Protein AF-A0A6J7DU48-F1 (afdb_monomer_lite)

Structure (mmCIF, N/CA/C/O backbone):
data_AF-A0A6J7DU48-F1
#
_entry.id   AF-A0A6J7DU48-F1
#
loop_
_atom_site.group_PDB
_atom_site.id
_atom_site.type_symbol
_atom_site.label_atom_id
_atom_site.label_alt_id
_atom_site.label_comp_id
_atom_site.label_asym_id
_atom_site.label_entity_id
_atom_site.label_seq_id
_atom_site.pdbx_PDB_ins_code
_atom_site.Cartn_x
_atom_site.Cartn_y
_atom_site.Cartn_z
_atom_site.occupancy
_atom_site.B_iso_or_equiv
_atom_site.auth_seq_id
_atom_site.auth_comp_id
_atom_site.auth_asym_id
_atom_site.auth_atom_id
_atom_site.pdbx_PDB_model_num
ATOM 1 N N . MET A 1 1 ? 5.328 -7.354 -2.204 1.00 76.19 1 MET A N 1
ATOM 2 C CA . MET A 1 1 ? 6.433 -6.727 -1.447 1.00 76.19 1 MET A CA 1
ATOM 3 C C . MET A 1 1 ? 6.254 -7.077 0.029 1.00 76.19 1 MET A C 1
ATOM 5 O O . MET A 1 1 ? 5.102 -7.148 0.448 1.00 76.19 1 MET A O 1
ATOM 9 N N . PRO A 1 2 ? 7.318 -7.349 0.807 1.00 78.12 2 PRO A N 1
ATOM 10 C CA . PRO A 1 2 ? 7.195 -7.737 2.219 1.00 78.12 2 PRO A CA 1
ATOM 11 C C . PRO A 1 2 ? 6.360 -6.759 3.060 1.00 78.12 2 PRO A C 1
ATOM 13 O O . PRO A 1 2 ? 5.472 -7.188 3.792 1.00 78.12 2 PRO A O 1
ATOM 16 N N . HIS A 1 3 ? 6.568 -5.454 2.870 1.00 80.88 3 HIS A N 1
ATOM 17 C CA . HIS A 1 3 ? 5.821 -4.403 3.563 1.00 80.88 3 HIS A CA 1
ATOM 18 C C . HIS A 1 3 ? 4.310 -4.423 3.266 1.00 80.88 3 HIS A C 1
ATOM 20 O O . HIS A 1 3 ? 3.515 -4.560 4.193 1.00 80.88 3 HIS A O 1
ATOM 26 N N . THR A 1 4 ? 3.899 -4.420 1.988 1.00 85.19 4 THR A N 1
ATOM 27 C CA . THR A 1 4 ? 2.467 -4.450 1.612 1.00 85.19 4 THR A CA 1
ATOM 28 C C . THR A 1 4 ? 1.736 -5.668 2.181 1.00 85.19 4 THR A C 1
ATOM 30 O O . THR A 1 4 ? 0.579 -5.585 2.584 1.00 85.19 4 THR A O 1
ATOM 33 N N . LEU A 1 5 ? 2.415 -6.823 2.216 1.00 85.94 5 LEU A N 1
ATOM 34 C CA . LEU A 1 5 ? 1.855 -8.057 2.763 1.00 85.94 5 LEU A CA 1
ATOM 35 C C . LEU A 1 5 ? 1.630 -7.944 4.273 1.00 85.94 5 LEU A C 1
ATOM 37 O O . LEU A 1 5 ? 0.599 -8.387 4.773 1.00 85.94 5 LEU A O 1
ATOM 41 N N . ALA A 1 6 ? 2.582 -7.347 4.990 1.00 87.81 6 ALA A N 1
ATOM 42 C CA . ALA A 1 6 ? 2.471 -7.159 6.426 1.00 87.81 6 ALA A CA 1
ATOM 43 C C . ALA A 1 6 ? 1.306 -6.222 6.781 1.00 87.81 6 ALA A C 1
ATOM 45 O O . ALA A 1 6 ? 0.534 -6.529 7.691 1.00 87.81 6 ALA A O 1
ATOM 46 N N . GLU A 1 7 ? 1.116 -5.130 6.037 1.00 91.81 7 GLU A N 1
ATOM 47 C CA . GLU A 1 7 ? -0.030 -4.240 6.252 1.00 91.81 7 GLU A CA 1
ATOM 48 C C . GLU A 1 7 ? -1.367 -4.959 6.032 1.00 91.81 7 GLU A C 1
ATOM 50 O O . GLU A 1 7 ? -2.264 -4.885 6.875 1.00 91.81 7 GLU A O 1
ATOM 55 N N . GLU A 1 8 ? -1.491 -5.712 4.935 1.00 93.38 8 GLU A N 1
ATOM 56 C CA . GLU A 1 8 ? -2.720 -6.434 4.597 1.00 93.38 8 GLU A CA 1
ATOM 57 C C . GLU A 1 8 ? -3.062 -7.550 5.588 1.00 93.38 8 GLU A C 1
ATOM 59 O O . GLU A 1 8 ? -4.245 -7.815 5.819 1.00 93.38 8 GLU A O 1
ATOM 64 N N . GLN A 1 9 ? -2.047 -8.191 6.168 1.00 91.94 9 GLN A N 1
ATOM 65 C CA . GLN A 1 9 ? -2.216 -9.276 7.131 1.00 91.94 9 GLN A CA 1
ATOM 66 C C . GLN A 1 9 ? -2.476 -8.784 8.554 1.00 91.94 9 GLN A C 1
ATOM 68 O O . GLN A 1 9 ? -3.174 -9.469 9.300 1.00 91.94 9 GLN A O 1
ATOM 73 N N . PHE A 1 10 ? -1.909 -7.639 8.948 1.00 91.00 10 PHE A N 1
ATOM 74 C CA . PHE A 1 10 ? -1.833 -7.270 10.364 1.00 91.00 10 PHE A CA 1
ATOM 75 C C . PHE A 1 10 ? -2.432 -5.908 10.705 1.00 91.00 10 PHE A C 1
ATOM 77 O O . PHE A 1 10 ? -2.966 -5.771 11.801 1.00 91.00 10 PHE A O 1
ATOM 84 N N . LEU A 1 11 ? -2.402 -4.926 9.799 1.00 92.31 11 LEU A N 1
ATOM 85 C CA . LEU A 1 11 ? -2.956 -3.593 10.069 1.00 92.31 11 LEU A CA 1
ATOM 86 C C . LEU A 1 11 ? -4.365 -3.427 9.510 1.00 92.31 11 LEU A C 1
ATOM 88 O O . LEU A 1 11 ? -5.281 -3.033 10.228 1.00 92.31 11 LEU A O 1
ATOM 92 N N . TYR A 1 12 ? -4.571 -3.752 8.236 1.00 95.19 12 TYR A N 1
ATOM 93 C CA . TYR A 1 12 ? -5.861 -3.547 7.574 1.00 95.19 12 TYR A CA 1
ATOM 94 C C . TYR A 1 12 ? -7.024 -4.318 8.220 1.00 95.19 12 TYR A C 1
ATOM 96 O O . TYR A 1 12 ? -8.122 -3.764 8.254 1.00 95.19 12 TYR A O 1
ATOM 104 N N . PRO A 1 13 ? -6.839 -5.540 8.767 1.00 94.88 13 PRO A N 1
ATOM 105 C CA . PRO A 1 13 ? -7.914 -6.250 9.464 1.00 94.88 13 PRO A CA 1
ATOM 106 C C . PRO A 1 13 ? -8.381 -5.587 10.765 1.00 94.88 13 PRO A C 1
ATOM 108 O O . PRO A 1 13 ? -9.454 -5.925 11.255 1.00 94.88 13 PRO A O 1
ATOM 111 N N . LEU A 1 14 ? -7.597 -4.663 11.333 1.00 94.25 14 LEU A N 1
ATOM 112 C CA . LEU A 1 14 ? -7.970 -3.937 12.551 1.00 94.25 14 LEU A CA 1
ATOM 113 C C . LEU A 1 14 ? -8.999 -2.839 12.279 1.00 94.25 14 LEU A C 1
ATOM 115 O O . LEU A 1 14 ? -9.653 -2.369 13.206 1.00 94.25 14 LEU A O 1
ATOM 119 N N . VAL A 1 15 ? -9.132 -2.413 11.022 1.00 95.31 15 VAL A N 1
ATOM 120 C CA . VAL A 1 15 ? -10.060 -1.361 10.618 1.00 95.31 15 VAL A CA 1
ATOM 121 C C . VAL A 1 15 ? -11.446 -1.971 10.378 1.00 95.31 15 VAL A C 1
ATOM 123 O O . VAL A 1 15 ? -11.560 -2.898 9.570 1.00 95.31 15 VAL A O 1
ATOM 126 N N . PRO A 1 16 ? -12.513 -1.456 11.024 1.00 93.75 16 PRO A N 1
ATOM 127 C CA . PRO A 1 16 ? -13.877 -1.897 10.773 1.00 93.75 16 PRO A CA 1
ATOM 128 C C . PRO A 1 16 ? -14.229 -1.832 9.288 1.00 93.75 16 PRO A C 1
ATOM 130 O O . PRO A 1 16 ? -13.834 -0.910 8.571 1.00 93.75 16 PRO A O 1
ATOM 133 N N . SER A 1 17 ? -14.991 -2.821 8.822 1.00 93.00 17 SER A N 1
ATOM 134 C CA . SER A 1 17 ? -15.376 -2.938 7.412 1.00 93.00 17 SER A CA 1
ATOM 135 C C . SER A 1 17 ? -16.403 -1.893 6.963 1.00 93.00 17 SER A C 1
ATOM 137 O O . SER A 1 17 ? -16.721 -1.818 5.778 1.00 93.00 17 SER A O 1
ATOM 139 N N . ASP A 1 18 ? -16.936 -1.100 7.888 1.00 89.62 18 ASP A N 1
ATOM 140 C CA . ASP A 1 18 ? -17.888 -0.029 7.650 1.00 89.62 18 ASP A CA 1
ATOM 141 C C . ASP A 1 18 ? -17.262 1.358 7.888 1.00 89.62 18 ASP A C 1
ATOM 143 O O . ASP A 1 18 ? -16.507 1.608 8.825 1.00 89.62 18 ASP A O 1
ATOM 147 N N . GLY A 1 19 ? -17.574 2.304 7.000 1.00 90.62 19 GLY A N 1
ATOM 148 C CA . GLY A 1 19 ? -17.192 3.707 7.157 1.00 90.62 19 GLY A CA 1
ATOM 149 C C . GLY A 1 19 ? -15.890 4.123 6.464 1.00 90.62 19 GLY A C 1
ATOM 150 O O . GLY A 1 19 ? -15.439 3.535 5.483 1.00 90.62 19 GLY A O 1
ATOM 151 N N . ARG A 1 20 ? -15.320 5.242 6.930 1.00 91.00 20 ARG A N 1
ATOM 152 C CA . ARG A 1 20 ? -14.232 5.953 6.230 1.00 91.00 20 ARG A CA 1
ATOM 153 C C . ARG A 1 20 ? -12.903 5.193 6.252 1.00 91.00 20 ARG A C 1
ATOM 155 O O . ARG A 1 20 ? -12.171 5.258 5.268 1.00 91.00 20 ARG A O 1
ATOM 162 N N . GLY A 1 21 ? -12.618 4.459 7.330 1.00 94.69 21 GLY A N 1
ATOM 163 C CA . GLY A 1 21 ? -11.420 3.622 7.434 1.00 94.69 21 GLY A CA 1
ATOM 164 C C . GLY A 1 21 ? -11.394 2.523 6.368 1.00 94.69 21 GLY A C 1
ATOM 165 O O . GLY A 1 21 ? -10.378 2.342 5.701 1.00 94.69 21 GLY A O 1
ATOM 166 N N . ALA A 1 22 ? -12.532 1.867 6.121 1.00 96.38 22 ALA A N 1
ATOM 167 C CA . ALA A 1 22 ? -12.656 0.847 5.079 1.00 96.38 22 ALA A CA 1
ATOM 168 C C . ALA A 1 22 ? -12.374 1.401 3.670 1.00 96.38 22 ALA A C 1
ATOM 170 O O . ALA A 1 22 ? -11.702 0.750 2.868 1.00 96.38 22 ALA A O 1
ATOM 171 N N . LEU A 1 23 ? -12.835 2.624 3.375 1.00 97.62 23 LEU A N 1
ATOM 172 C CA . LEU A 1 23 ? -12.547 3.294 2.100 1.00 97.62 23 LEU A CA 1
ATOM 173 C C . LEU A 1 23 ? -11.052 3.601 1.941 1.00 97.62 23 LEU A C 1
ATOM 175 O O . LEU A 1 23 ? -10.504 3.401 0.857 1.00 97.62 23 LEU A O 1
ATOM 179 N N . LEU A 1 24 ? -10.385 4.040 3.015 1.00 97.19 24 LEU A N 1
ATOM 180 C CA . LEU A 1 24 ? -8.940 4.273 3.014 1.00 97.19 24 LEU A CA 1
ATOM 181 C C . LEU A 1 24 ? -8.166 2.969 2.773 1.00 97.19 24 LEU A C 1
ATOM 183 O O . LEU A 1 24 ? -7.334 2.924 1.872 1.00 97.19 24 LEU A O 1
ATOM 187 N N . VAL A 1 25 ? -8.489 1.900 3.507 1.00 97.69 25 VAL A N 1
ATOM 188 C CA . VAL A 1 25 ? -7.878 0.570 3.329 1.00 97.69 25 VAL A CA 1
ATOM 189 C C . VAL A 1 25 ? -8.083 0.049 1.904 1.00 97.69 25 VAL A C 1
ATOM 191 O O . VAL A 1 25 ? -7.154 -0.476 1.291 1.00 97.69 25 VAL A O 1
ATOM 194 N N . SER A 1 26 ? -9.281 0.220 1.338 1.00 97.31 26 SER A N 1
ATOM 195 C CA . SER A 1 26 ? -9.553 -0.169 -0.049 1.00 97.31 26 SER A CA 1
ATOM 196 C C . SER A 1 26 ? -8.681 0.600 -1.043 1.00 97.31 26 SER A C 1
ATOM 198 O O . SER A 1 26 ? -8.169 0.000 -1.986 1.00 97.31 26 SER A O 1
ATOM 200 N N . ALA A 1 27 ? -8.505 1.909 -0.844 1.00 97.25 27 ALA A N 1
ATOM 201 C CA . ALA A 1 27 ? -7.644 2.724 -1.695 1.00 97.25 27 ALA A CA 1
ATOM 202 C C . ALA A 1 27 ? -6.167 2.319 -1.561 1.00 97.25 27 ALA A C 1
ATOM 204 O O . ALA A 1 27 ? -5.479 2.188 -2.568 1.00 97.25 27 ALA A O 1
ATOM 205 N N . MET A 1 28 ? -5.690 2.056 -0.343 1.00 97.00 28 MET A N 1
ATOM 206 C CA . MET A 1 28 ? -4.303 1.642 -0.098 1.00 97.00 28 MET A CA 1
ATOM 207 C C . MET A 1 28 ? -3.979 0.269 -0.715 1.00 97.00 28 MET A C 1
ATOM 209 O O . MET A 1 28 ? -2.914 0.104 -1.304 1.00 97.00 28 MET A O 1
ATOM 213 N N . ARG A 1 29 ? -4.925 -0.684 -0.708 1.00 97.19 29 ARG A N 1
ATOM 214 C CA . ARG A 1 29 ? -4.785 -1.966 -1.432 1.00 97.19 29 ARG A CA 1
ATOM 215 C C . ARG A 1 29 ? -4.683 -1.797 -2.948 1.00 97.19 29 ARG A C 1
ATOM 217 O O . ARG A 1 29 ? -3.955 -2.538 -3.604 1.00 97.19 29 ARG A O 1
ATOM 224 N N . ASP A 1 30 ? -5.429 -0.860 -3.525 1.00 97.81 30 ASP A N 1
ATOM 225 C CA . ASP A 1 30 ? -5.315 -0.555 -4.956 1.00 97.81 30 ASP A CA 1
ATOM 226 C C . ASP A 1 30 ? -3.945 0.067 -5.277 1.00 97.81 30 ASP A C 1
ATOM 228 O O . ASP A 1 30 ? -3.313 -0.264 -6.279 1.00 97.81 30 ASP A O 1
ATOM 232 N N . GLU A 1 31 ? -3.418 0.896 -4.377 1.00 97.31 31 GLU A N 1
ATOM 233 C CA . GLU A 1 31 ? -2.073 1.456 -4.514 1.00 97.31 31 GLU A CA 1
ATOM 234 C C . GLU A 1 31 ? -0.973 0.411 -4.400 1.00 97.31 31 GLU A C 1
ATOM 236 O O . GLU A 1 31 ? -0.039 0.467 -5.195 1.00 97.31 31 GLU A O 1
ATOM 241 N N . HIS A 1 32 ? -1.099 -0.580 -3.512 1.00 96.94 32 HIS A N 1
ATOM 242 C CA . HIS A 1 32 ? -0.180 -1.722 -3.482 1.00 96.94 32 HIS A CA 1
ATOM 243 C C . HIS A 1 32 ? -0.051 -2.376 -4.859 1.00 96.94 32 HIS A C 1
ATOM 245 O O . HIS A 1 32 ? 1.061 -2.623 -5.327 1.00 96.94 32 HIS A O 1
ATOM 251 N N . ARG A 1 33 ? -1.184 -2.619 -5.530 1.00 96.56 33 ARG A N 1
ATOM 252 C CA . ARG A 1 33 ? -1.210 -3.225 -6.869 1.00 96.56 33 ARG A CA 1
ATOM 253 C C . ARG A 1 33 ? -0.518 -2.327 -7.887 1.00 96.56 33 ARG A C 1
ATOM 255 O O . ARG A 1 33 ? 0.376 -2.787 -8.583 1.00 96.56 33 ARG A O 1
ATOM 262 N N . ARG A 1 34 ? -0.854 -1.036 -7.909 1.00 97.62 34 ARG A N 1
ATOM 263 C CA . ARG A 1 34 ? -0.253 -0.063 -8.837 1.00 97.62 34 ARG A CA 1
ATOM 264 C C . ARG A 1 34 ? 1.250 0.111 -8.630 1.00 97.62 34 ARG A C 1
ATOM 266 O O . ARG A 1 34 ? 1.982 0.239 -9.605 1.00 97.62 34 ARG A O 1
ATOM 273 N N . ILE A 1 35 ? 1.718 0.111 -7.383 1.00 96.00 35 ILE A N 1
ATOM 274 C CA . ILE A 1 35 ? 3.149 0.163 -7.060 1.00 96.00 35 ILE A CA 1
ATOM 275 C C . ILE A 1 35 ? 3.843 -1.093 -7.595 1.00 96.00 35 ILE A C 1
ATOM 277 O O . ILE A 1 35 ? 4.873 -0.978 -8.254 1.00 96.00 35 ILE A O 1
ATOM 281 N N . VAL A 1 36 ? 3.265 -2.280 -7.376 1.00 95.12 36 VAL A N 1
ATOM 282 C CA . VAL A 1 36 ? 3.794 -3.541 -7.922 1.00 95.12 36 VAL A CA 1
ATOM 283 C C . VAL A 1 36 ? 3.813 -3.526 -9.451 1.00 95.12 36 VAL A C 1
ATOM 285 O O . VAL A 1 36 ? 4.816 -3.931 -10.037 1.00 95.12 36 VAL A O 1
ATOM 288 N N . ASP A 1 37 ? 2.762 -3.025 -10.097 1.00 96.25 37 ASP A N 1
ATOM 289 C CA . ASP A 1 37 ? 2.687 -2.917 -11.556 1.00 96.25 37 ASP A CA 1
ATOM 290 C C . ASP A 1 37 ? 3.781 -1.986 -12.101 1.00 96.25 37 ASP A C 1
ATOM 292 O O . ASP A 1 37 ? 4.478 -2.344 -13.049 1.00 96.25 37 ASP A O 1
ATOM 296 N N . LEU A 1 38 ? 3.990 -0.823 -11.471 1.00 97.19 38 LEU A N 1
ATOM 297 C CA . LEU A 1 38 ? 5.032 0.133 -11.860 1.00 97.19 38 LEU A CA 1
ATOM 298 C C . LEU A 1 38 ? 6.442 -0.425 -11.640 1.00 97.19 38 LEU A C 1
ATOM 300 O O . LEU A 1 38 ? 7.296 -0.258 -12.507 1.00 97.19 38 LEU A O 1
ATOM 304 N N . ILE A 1 39 ? 6.691 -1.117 -10.525 1.00 95.25 39 ILE A N 1
ATOM 305 C CA . ILE A 1 39 ? 7.976 -1.788 -10.272 1.00 95.25 39 ILE A CA 1
ATOM 306 C C . ILE A 1 39 ? 8.211 -2.880 -11.318 1.00 95.25 39 ILE A C 1
ATOM 308 O O . ILE A 1 39 ? 9.268 -2.917 -11.935 1.00 95.25 39 ILE A O 1
ATOM 312 N N . THR A 1 40 ? 7.205 -3.711 -11.591 1.00 95.69 40 THR A N 1
ATOM 313 C CA . THR A 1 40 ? 7.285 -4.750 -12.631 1.00 95.69 40 THR A CA 1
ATOM 314 C C . THR A 1 40 ? 7.546 -4.132 -14.007 1.00 95.69 40 THR A C 1
ATOM 316 O O . THR A 1 40 ? 8.277 -4.695 -14.821 1.00 95.69 40 THR A O 1
ATOM 319 N N . GLN A 1 41 ? 6.985 -2.948 -14.274 1.00 96.31 41 GLN A N 1
ATOM 320 C CA . GLN A 1 41 ? 7.197 -2.229 -15.523 1.00 96.31 41 GLN A CA 1
ATOM 321 C C . GLN A 1 41 ? 8.668 -1.833 -15.728 1.00 96.31 41 GLN A C 1
ATOM 323 O O . GLN A 1 41 ? 9.135 -1.874 -16.866 1.00 96.31 41 GLN A O 1
ATOM 328 N N . VAL A 1 42 ? 9.405 -1.505 -14.659 1.00 95.88 42 VAL A N 1
ATOM 329 C CA . VAL A 1 42 ? 10.844 -1.184 -14.730 1.00 95.88 42 VAL A CA 1
ATOM 330 C C . VAL A 1 42 ? 11.638 -2.330 -15.363 1.00 95.88 42 VAL A C 1
ATOM 332 O O . VAL A 1 42 ? 12.514 -2.069 -16.187 1.00 95.88 42 VAL A O 1
ATOM 335 N N . ASP A 1 43 ? 11.286 -3.579 -15.053 1.00 92.50 43 ASP A N 1
ATOM 336 C CA . ASP A 1 43 ? 12.018 -4.765 -15.514 1.00 92.50 43 ASP A CA 1
ATOM 337 C C . ASP A 1 43 ? 11.702 -5.164 -16.966 1.00 92.50 43 ASP A C 1
ATOM 339 O O . ASP A 1 43 ? 12.504 -5.833 -17.622 1.00 92.50 43 ASP A O 1
ATOM 343 N N . VAL A 1 44 ? 10.533 -4.780 -17.493 1.00 95.00 44 VAL A N 1
ATOM 344 C CA . VAL A 1 44 ? 10.041 -5.270 -18.798 1.00 95.00 44 VAL A CA 1
ATOM 345 C C . VAL A 1 44 ? 10.154 -4.254 -19.935 1.00 95.00 44 VAL A C 1
ATOM 347 O O . VAL A 1 44 ? 10.121 -4.635 -21.111 1.00 95.00 44 VAL A O 1
ATOM 350 N N . VAL A 1 45 ? 10.267 -2.957 -19.634 1.00 94.88 45 VAL A N 1
ATOM 351 C CA . VAL A 1 45 ? 10.351 -1.914 -20.668 1.00 94.88 45 VAL A CA 1
ATOM 352 C C . VAL A 1 45 ? 11.752 -1.820 -21.271 1.00 94.88 45 VAL A C 1
ATOM 354 O O . VAL A 1 45 ? 12.768 -1.888 -20.592 1.00 94.88 45 VAL A O 1
ATOM 357 N N . ARG A 1 46 ? 11.818 -1.628 -22.593 1.00 93.12 46 ARG A N 1
ATOM 358 C CA . ARG A 1 46 ? 13.093 -1.633 -23.337 1.00 93.12 46 ARG A CA 1
ATOM 359 C C . ARG A 1 46 ? 13.796 -0.281 -23.377 1.00 93.12 46 ARG A C 1
ATOM 361 O O . ARG A 1 46 ? 14.999 -0.224 -23.613 1.00 93.12 46 ARG A O 1
ATOM 368 N N . ARG A 1 47 ? 13.047 0.817 -23.243 1.00 97.25 47 ARG A N 1
ATOM 369 C CA . ARG A 1 47 ? 13.600 2.172 -23.343 1.00 97.25 47 ARG A CA 1
ATOM 370 C C . ARG A 1 47 ? 13.977 2.666 -21.946 1.00 97.25 47 ARG A C 1
ATOM 372 O O . ARG A 1 47 ? 13.094 2.707 -21.090 1.00 97.25 47 ARG A O 1
ATOM 379 N N . PRO A 1 48 ? 15.217 3.140 -21.726 1.00 95.38 48 PRO A N 1
ATOM 380 C CA . PRO A 1 48 ? 15.634 3.669 -20.425 1.00 95.38 48 PRO A CA 1
ATOM 381 C C . PRO A 1 48 ? 14.734 4.792 -19.891 1.00 95.38 48 PRO A C 1
ATOM 383 O O . PRO A 1 48 ? 14.475 4.861 -18.696 1.00 95.38 48 PRO A O 1
ATOM 386 N N . ALA A 1 49 ? 14.209 5.645 -20.777 1.00 97.19 49 ALA A N 1
ATOM 387 C CA . ALA A 1 49 ? 13.283 6.710 -20.394 1.00 97.19 49 ALA A CA 1
ATOM 388 C C . ALA A 1 49 ? 11.959 6.174 -19.812 1.00 97.19 49 ALA A C 1
ATOM 390 O O . ALA A 1 49 ? 11.446 6.743 -18.853 1.00 97.19 49 ALA A O 1
ATOM 391 N N . ASP A 1 50 ? 11.436 5.064 -20.345 1.00 97.50 50 ASP A N 1
ATOM 392 C CA . ASP A 1 50 ? 10.201 4.447 -19.844 1.00 97.50 50 ASP A CA 1
ATOM 393 C C . ASP A 1 50 ? 10.437 3.775 -18.487 1.00 97.50 50 ASP A C 1
ATOM 395 O O . ASP A 1 50 ? 9.603 3.893 -17.592 1.00 97.50 50 ASP A O 1
ATOM 399 N N . ALA A 1 51 ? 11.593 3.122 -18.314 1.00 97.50 51 ALA A N 1
ATOM 400 C CA . ALA A 1 51 ? 11.990 2.537 -17.033 1.00 97.50 51 ALA A CA 1
ATOM 401 C C . ALA A 1 51 ? 12.125 3.625 -15.959 1.00 97.50 51 ALA A C 1
ATOM 403 O O . ALA A 1 51 ? 11.602 3.482 -14.857 1.00 97.50 51 ALA A O 1
ATOM 404 N N . GLY A 1 52 ? 12.762 4.750 -16.304 1.00 97.81 52 GLY A N 1
ATOM 405 C CA . GLY A 1 52 ? 12.880 5.905 -15.416 1.00 97.81 52 GLY A CA 1
ATOM 406 C C . GLY A 1 52 ? 11.525 6.505 -15.036 1.00 97.81 52 GLY A C 1
ATOM 407 O O . GLY A 1 52 ? 11.302 6.818 -13.868 1.00 97.81 52 GLY A O 1
ATOM 408 N N . ALA A 1 53 ? 10.596 6.619 -15.990 1.00 98.19 53 ALA A N 1
ATOM 409 C CA . ALA A 1 53 ? 9.244 7.104 -15.720 1.00 98.19 53 ALA A CA 1
ATOM 410 C C . ALA A 1 53 ? 8.458 6.160 -14.792 1.00 98.19 53 ALA A C 1
ATOM 412 O O . ALA A 1 53 ? 7.817 6.632 -13.853 1.00 98.19 53 ALA A O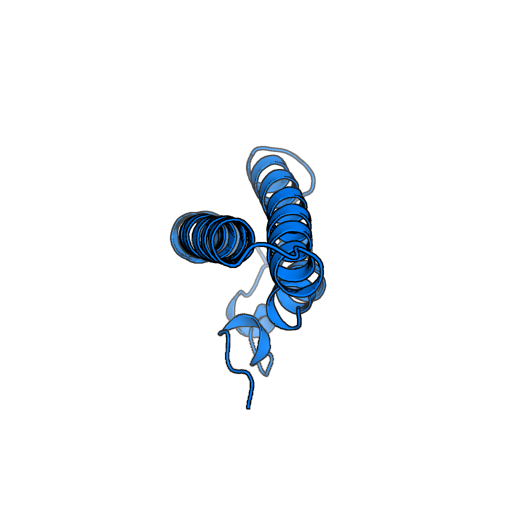 1
ATOM 413 N N . ALA A 1 54 ? 8.541 4.842 -15.011 1.00 98.19 54 ALA A N 1
ATOM 414 C CA . ALA A 1 54 ? 7.901 3.841 -14.157 1.00 98.19 54 ALA A CA 1
ATOM 415 C C . ALA A 1 54 ? 8.479 3.850 -12.732 1.00 98.19 54 ALA A C 1
ATOM 417 O O . ALA A 1 54 ? 7.724 3.917 -11.762 1.00 98.19 54 ALA A O 1
ATOM 418 N N . ALA A 1 55 ? 9.809 3.884 -12.604 1.00 97.69 55 ALA A N 1
ATOM 419 C CA . ALA A 1 55 ? 10.493 3.960 -11.315 1.00 97.69 55 ALA A CA 1
ATOM 420 C C . ALA A 1 55 ? 10.131 5.239 -10.544 1.00 97.69 55 ALA A C 1
ATOM 422 O O . ALA A 1 55 ? 9.821 5.186 -9.355 1.00 97.69 55 ALA A O 1
ATOM 423 N N . TYR A 1 56 ? 10.116 6.392 -11.222 1.00 98.19 56 TYR A N 1
ATOM 424 C CA . TYR A 1 56 ? 9.714 7.655 -10.605 1.00 98.19 56 TYR A CA 1
ATOM 425 C C . TYR A 1 56 ? 8.241 7.638 -10.175 1.00 98.19 56 TYR A C 1
ATOM 427 O O . TYR A 1 56 ? 7.920 8.052 -9.061 1.00 98.19 56 TYR A O 1
ATOM 435 N N . GLY A 1 57 ? 7.351 7.108 -11.020 1.00 98.12 57 GLY A N 1
ATOM 436 C CA . GLY A 1 57 ? 5.940 6.926 -10.682 1.00 98.12 57 GLY A CA 1
ATOM 437 C C . GLY A 1 57 ? 5.748 6.047 -9.445 1.00 98.12 57 GLY A C 1
ATOM 438 O O . GLY A 1 57 ? 4.988 6.416 -8.550 1.00 98.12 57 GLY A O 1
ATOM 439 N N . ALA A 1 58 ? 6.477 4.929 -9.360 1.00 96.62 58 ALA A N 1
ATOM 440 C CA . ALA A 1 58 ? 6.455 4.048 -8.195 1.00 96.62 58 ALA A CA 1
ATOM 441 C C . ALA A 1 58 ? 6.924 4.781 -6.931 1.00 96.62 58 ALA A C 1
ATOM 443 O O . ALA A 1 58 ? 6.253 4.711 -5.905 1.00 96.62 58 ALA A O 1
ATOM 444 N N . ALA A 1 59 ? 8.027 5.532 -7.014 1.00 96.19 59 ALA A N 1
ATOM 445 C CA . ALA A 1 59 ? 8.582 6.268 -5.880 1.00 96.19 59 ALA A CA 1
ATOM 446 C C . ALA A 1 59 ? 7.621 7.345 -5.346 1.00 96.19 59 ALA A C 1
ATOM 448 O O . ALA A 1 59 ? 7.403 7.439 -4.138 1.00 96.19 59 ALA A O 1
ATOM 449 N N . VAL A 1 60 ? 7.010 8.137 -6.233 1.00 98.25 60 VAL A N 1
ATOM 450 C CA . VAL A 1 60 ? 6.044 9.178 -5.841 1.00 98.25 60 VAL A CA 1
ATOM 451 C C . VAL A 1 60 ? 4.786 8.561 -5.231 1.00 98.25 60 VAL A C 1
ATOM 453 O O . VAL A 1 60 ? 4.312 9.034 -4.196 1.00 98.25 60 VAL A O 1
ATOM 456 N N . LEU A 1 61 ? 4.253 7.496 -5.840 1.00 97.12 61 LEU A N 1
ATOM 457 C CA . LEU A 1 61 ? 3.070 6.814 -5.320 1.00 97.12 61 LEU A CA 1
ATOM 458 C C . LEU A 1 61 ? 3.351 6.162 -3.962 1.00 97.12 61 LEU A C 1
ATOM 460 O O . LEU A 1 61 ? 2.534 6.286 -3.055 1.00 97.12 61 LEU A O 1
ATOM 464 N N . PHE A 1 62 ? 4.517 5.533 -3.796 1.00 95.31 62 PHE A N 1
ATOM 465 C CA . PHE A 1 62 ? 4.934 4.950 -2.524 1.00 95.31 62 PHE A CA 1
ATOM 466 C C . PHE A 1 62 ? 5.065 6.009 -1.423 1.00 95.31 62 PHE A C 1
ATOM 468 O O . PHE A 1 62 ? 4.565 5.802 -0.323 1.00 95.31 62 PHE A O 1
ATOM 475 N N . ALA A 1 63 ? 5.650 7.174 -1.711 1.00 94.75 63 ALA A N 1
ATOM 476 C CA . ALA A 1 63 ? 5.741 8.258 -0.730 1.00 94.75 63 ALA A CA 1
ATOM 477 C C . ALA A 1 63 ? 4.352 8.753 -0.278 1.00 94.75 63 ALA A C 1
ATOM 479 O O . ALA A 1 63 ? 4.115 8.963 0.912 1.00 94.75 63 ALA A O 1
ATOM 480 N N . ALA A 1 64 ? 3.412 8.899 -1.217 1.00 96.69 64 ALA A N 1
ATOM 481 C CA . ALA A 1 64 ? 2.032 9.267 -0.899 1.00 96.69 64 ALA A CA 1
ATOM 482 C C . ALA A 1 64 ? 1.295 8.165 -0.117 1.00 96.69 64 ALA A C 1
ATOM 484 O O . ALA A 1 64 ? 0.484 8.461 0.762 1.00 96.69 64 ALA A O 1
ATOM 485 N N . HIS A 1 65 ? 1.572 6.901 -0.431 1.00 95.94 65 HIS A N 1
ATOM 486 C CA . HIS A 1 65 ? 1.041 5.741 0.273 1.00 95.94 65 HIS A CA 1
ATOM 487 C C . HIS A 1 65 ? 1.537 5.690 1.726 1.00 95.94 65 HIS A C 1
ATOM 489 O O . HIS A 1 65 ? 0.715 5.668 2.642 1.00 95.94 65 HIS A O 1
ATOM 495 N N . ALA A 1 66 ? 2.853 5.788 1.938 1.00 93.00 66 ALA A N 1
ATOM 496 C CA . ALA A 1 66 ? 3.477 5.804 3.260 1.00 93.00 66 ALA A CA 1
ATOM 497 C C . ALA A 1 66 ? 2.931 6.943 4.133 1.00 93.00 66 ALA A C 1
ATOM 499 O O . ALA A 1 66 ? 2.536 6.720 5.275 1.00 93.00 66 ALA A O 1
ATOM 500 N N . TYR A 1 67 ? 2.777 8.146 3.562 1.00 95.25 67 TYR A N 1
ATOM 501 C CA . TYR A 1 67 ? 2.144 9.264 4.264 1.00 95.25 67 TYR A CA 1
ATOM 502 C C . TYR A 1 67 ? 0.739 8.919 4.776 1.00 95.2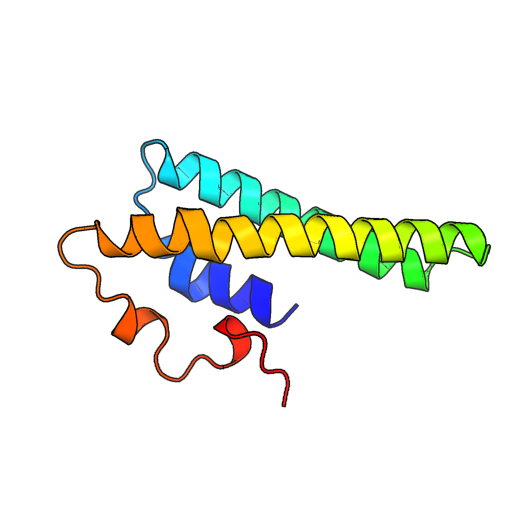5 67 TYR A C 1
ATOM 504 O O . TYR A 1 67 ? 0.378 9.302 5.885 1.00 95.25 67 TYR A O 1
ATOM 512 N N . LYS A 1 68 ? -0.076 8.195 4.001 1.00 95.69 68 LYS A N 1
ATOM 513 C CA . LYS A 1 68 ? -1.418 7.795 4.451 1.00 95.69 68 LYS A CA 1
ATOM 514 C C . LYS A 1 68 ? -1.376 6.718 5.523 1.00 95.69 68 LYS A C 1
ATOM 516 O O . LYS A 1 68 ? -2.219 6.769 6.418 1.00 95.69 68 LYS A O 1
ATOM 521 N N . GLY A 1 69 ? -0.414 5.799 5.452 1.00 93.69 69 GLY A N 1
ATOM 522 C CA . GLY A 1 69 ? -0.114 4.869 6.537 1.00 93.69 69 GLY A CA 1
ATOM 523 C C . GLY A 1 69 ? 0.113 5.628 7.844 1.00 93.69 69 GLY A C 1
ATOM 524 O O . GLY A 1 69 ? -0.678 5.512 8.782 1.00 93.69 69 GLY A O 1
ATOM 525 N N . ASP A 1 70 ? 1.113 6.506 7.850 1.00 92.06 70 ASP A N 1
ATOM 526 C CA . ASP A 1 70 ? 1.576 7.205 9.051 1.00 92.06 70 ASP A CA 1
ATOM 527 C C . ASP A 1 70 ? 0.594 8.259 9.571 1.00 92.06 70 ASP A C 1
ATOM 529 O O . ASP A 1 70 ? 0.350 8.357 10.773 1.00 92.06 70 ASP A O 1
ATOM 533 N N . ALA A 1 71 ? 0.032 9.076 8.679 1.00 95.75 71 ALA A N 1
ATOM 534 C CA . ALA A 1 71 ? -0.739 10.254 9.068 1.00 95.75 71 ALA A CA 1
ATOM 535 C C . ALA A 1 71 ? -2.242 9.990 9.207 1.00 95.75 71 ALA A C 1
ATOM 537 O O . ALA A 1 71 ? -2.927 10.767 9.875 1.00 95.75 71 ALA A O 1
ATOM 538 N N . LEU A 1 72 ? -2.779 8.941 8.570 1.00 95.88 72 LEU A N 1
ATOM 539 C CA . LEU A 1 72 ? -4.223 8.680 8.545 1.00 95.88 72 LEU A CA 1
ATOM 540 C C . LEU A 1 72 ? -4.576 7.317 9.141 1.00 95.88 72 LEU A C 1
ATOM 542 O O . LEU A 1 72 ? -5.409 7.248 10.045 1.00 95.88 72 LEU A O 1
ATOM 546 N N . LEU A 1 73 ? -3.959 6.242 8.647 1.00 94.62 73 LEU A N 1
ATOM 547 C CA . LEU A 1 73 ? -4.318 4.877 9.021 1.00 94.62 73 LEU A CA 1
ATOM 548 C C . LEU A 1 73 ? -3.919 4.566 10.466 1.00 94.62 73 LEU A C 1
ATOM 550 O O . LEU A 1 73 ? -4.780 4.170 11.251 1.00 94.62 73 LEU A O 1
ATOM 554 N N . LEU A 1 74 ? -2.650 4.771 10.836 1.00 93.31 74 LEU A N 1
ATOM 555 C CA . LEU A 1 74 ? -2.173 4.471 12.189 1.00 93.31 74 LEU A CA 1
ATOM 556 C C . LEU A 1 74 ? -2.918 5.283 13.265 1.00 93.31 74 LEU A C 1
ATOM 558 O O . LEU A 1 74 ? -3.430 4.664 14.202 1.00 93.31 74 LEU A O 1
ATOM 562 N N . PRO A 1 75 ? -3.104 6.615 13.132 1.00 94.19 75 PRO A N 1
ATOM 563 C CA . PRO A 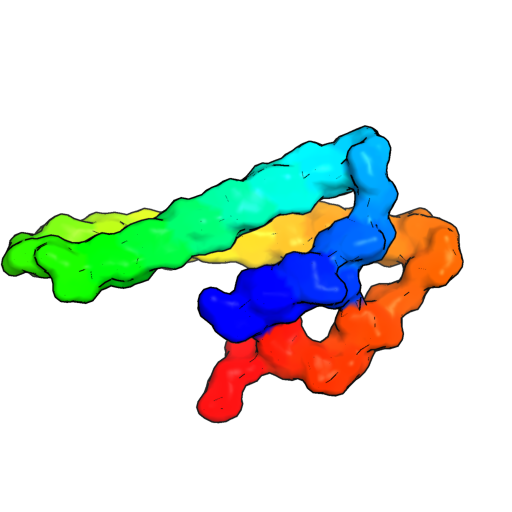1 75 ? -3.895 7.378 14.093 1.00 94.19 75 PRO A CA 1
ATOM 564 C C . PRO A 1 75 ? -5.338 6.895 14.180 1.00 94.19 75 PRO A C 1
ATOM 566 O O . PRO A 1 75 ? -5.888 6.830 15.276 1.00 94.19 75 PRO A O 1
ATOM 569 N N . HIS A 1 76 ? -5.954 6.514 13.055 1.00 93.94 76 HIS A N 1
ATOM 570 C CA . HIS A 1 76 ? -7.302 5.957 13.073 1.00 93.94 76 HIS A CA 1
ATOM 571 C C . HIS A 1 76 ? -7.359 4.650 13.869 1.00 93.94 76 HIS A C 1
ATOM 573 O O . HIS A 1 76 ? -8.221 4.526 14.738 1.00 93.94 76 HIS A O 1
ATOM 579 N N . ILE A 1 77 ? -6.419 3.723 13.648 1.00 93.44 77 ILE A N 1
ATOM 580 C CA . ILE A 1 77 ? -6.339 2.452 14.384 1.00 93.44 77 ILE A CA 1
ATOM 581 C C . ILE A 1 77 ? -6.224 2.699 15.893 1.00 93.44 77 ILE A C 1
ATOM 583 O O . ILE A 1 77 ? -6.924 2.058 16.673 1.00 93.44 77 ILE A O 1
ATOM 587 N N . MET A 1 78 ? -5.422 3.684 16.306 1.00 93.44 78 MET A N 1
ATOM 588 C CA . MET A 1 78 ? -5.259 4.055 17.719 1.00 93.44 78 MET A CA 1
ATOM 589 C C . MET A 1 78 ? -6.547 4.570 18.381 1.00 93.44 78 MET A C 1
ATOM 591 O O . MET A 1 78 ? -6.630 4.585 19.607 1.00 93.44 78 MET A O 1
ATOM 595 N N . THR A 1 79 ? -7.550 4.996 17.605 1.00 93.81 79 THR A N 1
ATOM 596 C CA . THR A 1 79 ? -8.853 5.418 18.149 1.00 93.81 79 THR A CA 1
ATOM 597 C C . THR A 1 79 ? -9.851 4.279 18.335 1.00 93.81 79 THR A C 1
ATOM 599 O O . THR A 1 79 ? -10.903 4.498 18.937 1.00 93.81 79 THR A O 1
ATOM 602 N N . ILE A 1 80 ? -9.564 3.078 17.823 1.00 93.88 80 ILE A N 1
ATOM 603 C CA . ILE A 1 80 ? -10.511 1.961 17.842 1.00 93.88 80 ILE A CA 1
ATOM 604 C C . ILE A 1 80 ? -10.517 1.318 19.238 1.00 93.88 80 ILE A C 1
ATOM 606 O O . ILE A 1 80 ? -9.483 0.817 19.689 1.00 93.88 80 ILE A O 1
ATOM 610 N N . PRO A 1 81 ? -11.668 1.280 19.938 1.00 92.75 81 PRO A N 1
ATOM 611 C CA . PRO A 1 81 ? -11.749 0.655 21.252 1.00 92.75 81 PRO A CA 1
ATOM 612 C C . PRO A 1 81 ? -11.366 -0.829 21.200 1.00 92.75 81 PRO A C 1
ATOM 614 O O . PRO A 1 81 ? -11.891 -1.584 20.386 1.00 92.75 81 PRO A O 1
ATOM 617 N N . GLY A 1 82 ? -10.479 -1.252 22.102 1.00 91.00 82 GLY A N 1
ATOM 618 C CA . GLY A 1 82 ? -10.053 -2.651 22.215 1.00 91.00 82 GLY A CA 1
ATOM 619 C C . GLY A 1 82 ? -8.975 -3.090 21.218 1.00 91.00 82 GLY A C 1
ATOM 620 O O . GLY A 1 82 ? -8.605 -4.260 21.234 1.00 91.00 82 GLY A O 1
ATOM 621 N N . VAL A 1 83 ? -8.445 -2.185 20.388 1.00 91.88 83 VAL A N 1
ATOM 622 C CA . VAL A 1 83 ? -7.309 -2.467 19.499 1.00 91.88 83 VAL A CA 1
ATOM 623 C C . VAL A 1 83 ? -6.007 -1.953 20.122 1.00 91.88 83 VAL A C 1
ATOM 625 O O . VAL A 1 83 ? -5.906 -0.784 20.487 1.00 91.88 83 VAL A O 1
ATOM 628 N N . SER A 1 84 ? -4.992 -2.820 20.218 1.00 88.06 84 SER A N 1
ATOM 629 C CA . SER A 1 84 ? -3.622 -2.443 20.596 1.00 88.06 84 SER A CA 1
ATOM 630 C C . SER A 1 84 ? -2.757 -2.320 19.344 1.00 88.06 84 SER A C 1
ATOM 632 O O . SER A 1 84 ? -2.451 -3.318 18.689 1.00 88.06 84 SER A O 1
ATOM 634 N N . LEU A 1 85 ? -2.338 -1.094 19.006 1.00 84.75 85 LEU A N 1
ATOM 635 C CA . LEU A 1 85 ? -1.396 -0.886 17.903 1.00 84.75 85 LEU A CA 1
ATOM 636 C C . LEU A 1 85 ? -0.021 -1.498 18.216 1.00 84.75 85 LEU A C 1
ATOM 638 O O . LEU A 1 85 ? 0.641 -1.983 17.306 1.00 84.75 85 LEU A O 1
ATOM 642 N N . ALA A 1 86 ? 0.393 -1.514 19.487 1.00 84.50 86 ALA A N 1
ATOM 643 C CA . ALA A 1 86 ? 1.658 -2.119 19.898 1.00 84.50 86 ALA A CA 1
ATOM 644 C C . ALA A 1 86 ? 1.688 -3.620 19.567 1.00 84.50 86 ALA A C 1
ATOM 646 O O . ALA A 1 86 ? 2.607 -4.079 18.894 1.00 84.50 86 ALA A O 1
ATOM 647 N N . ASP A 1 87 ? 0.632 -4.350 19.930 1.00 84.25 87 ASP A N 1
ATOM 648 C CA . ASP A 1 87 ? 0.490 -5.786 19.648 1.00 84.25 87 ASP A CA 1
ATOM 649 C C . ASP A 1 87 ? 0.410 -6.046 18.133 1.00 84.25 87 ASP A C 1
ATOM 651 O O . ASP A 1 87 ? 0.878 -7.065 17.619 1.00 84.25 87 ASP A O 1
ATOM 655 N N . ALA A 1 88 ? -0.179 -5.104 17.390 1.00 81.25 88 ALA A N 1
ATOM 656 C CA . ALA A 1 88 ? -0.284 -5.192 15.942 1.00 81.25 88 ALA A CA 1
ATOM 657 C C . ALA A 1 88 ? 1.073 -5.080 15.235 1.00 81.25 88 ALA A C 1
ATOM 659 O O . ALA A 1 88 ? 1.233 -5.689 14.178 1.00 81.25 88 ALA A O 1
ATOM 660 N N . VAL A 1 89 ? 2.045 -4.350 15.798 1.00 81.44 89 VAL A N 1
ATOM 661 C CA . VAL A 1 89 ? 3.368 -4.118 15.182 1.00 81.44 89 VAL A CA 1
ATOM 662 C C . VAL A 1 89 ? 4.506 -4.932 15.811 1.00 81.44 89 VAL A C 1
ATOM 664 O O . VAL A 1 89 ? 5.588 -5.021 15.228 1.00 81.44 89 VAL A O 1
ATOM 667 N N . GLU A 1 90 ? 4.283 -5.550 16.971 1.00 80.19 90 GLU A N 1
ATOM 668 C CA . GLU A 1 90 ? 5.299 -6.308 17.705 1.00 80.19 90 GLU A CA 1
ATOM 669 C C . GLU A 1 90 ? 5.916 -7.435 16.858 1.00 80.19 90 GLU A C 1
ATOM 671 O O . GLU A 1 90 ? 5.224 -8.292 16.309 1.00 80.19 90 GLU A O 1
ATOM 676 N N . GLY A 1 91 ? 7.249 -7.432 16.737 1.00 70.94 91 GLY A N 1
ATOM 677 C CA . GLY A 1 91 ? 7.998 -8.450 15.991 1.00 70.94 91 GLY A CA 1
ATOM 678 C C . GLY A 1 91 ? 7.826 -8.402 14.465 1.00 70.94 91 GLY A C 1
ATOM 679 O O . GLY A 1 91 ? 8.326 -9.288 13.772 1.00 70.94 91 GLY A O 1
ATOM 680 N N . ARG A 1 92 ? 7.150 -7.384 13.911 1.00 79.56 92 ARG A N 1
ATOM 681 C CA . ARG A 1 92 ? 6.831 -7.286 12.475 1.00 79.56 92 ARG A CA 1
ATOM 682 C C . ARG A 1 92 ? 7.690 -6.243 11.763 1.00 79.56 92 ARG A C 1
ATOM 684 O O . ARG A 1 92 ? 7.205 -5.199 11.341 1.00 79.56 92 ARG A O 1
ATOM 691 N N . LEU A 1 93 ? 8.971 -6.559 11.574 1.00 69.81 93 LEU A N 1
ATOM 692 C CA . LEU A 1 93 ? 9.958 -5.675 10.926 1.00 69.81 93 LEU A CA 1
ATOM 693 C C . LEU A 1 93 ? 9.555 -5.213 9.510 1.00 69.81 93 LEU A C 1
ATOM 695 O O . LEU A 1 93 ? 9.850 -4.089 9.114 1.00 69.81 93 LEU A O 1
ATOM 699 N N . ALA A 1 94 ? 8.799 -6.033 8.778 1.00 71.25 94 ALA A N 1
ATOM 700 C CA . ALA A 1 94 ? 8.277 -5.664 7.464 1.00 71.25 94 ALA A CA 1
ATOM 701 C C . ALA A 1 94 ? 7.309 -4.458 7.502 1.00 71.25 94 ALA A C 1
ATOM 703 O O . ALA A 1 94 ? 7.191 -3.742 6.510 1.00 71.25 94 ALA A O 1
ATOM 704 N N . LEU A 1 95 ? 6.641 -4.182 8.633 1.00 70.31 95 LEU A N 1
ATOM 705 C CA . LEU A 1 95 ? 5.775 -3.001 8.774 1.00 70.31 95 LEU A CA 1
ATOM 706 C C . LEU A 1 95 ? 6.567 -1.695 8.864 1.00 70.31 95 LEU A C 1
ATOM 708 O O . LEU A 1 95 ? 6.065 -0.662 8.446 1.00 70.31 95 LEU A O 1
ATOM 712 N N . ILE A 1 96 ? 7.807 -1.743 9.354 1.00 66.81 96 ILE A N 1
ATOM 713 C CA . ILE A 1 96 ? 8.676 -0.563 9.484 1.00 66.81 96 ILE A CA 1
ATOM 714 C C . ILE A 1 96 ? 9.637 -0.401 8.295 1.00 66.81 96 ILE A C 1
ATOM 716 O O . ILE A 1 96 ? 10.577 0.386 8.369 1.00 66.81 96 ILE A O 1
ATOM 720 N N . GLY A 1 97 ? 9.425 -1.159 7.211 1.00 59.84 97 GLY A N 1
ATOM 721 C CA . GLY A 1 97 ? 10.263 -1.109 6.008 1.00 59.84 97 GLY A CA 1
ATOM 722 C C . GLY A 1 97 ? 11.695 -1.603 6.231 1.00 59.84 97 GLY A C 1
ATOM 723 O O . GLY A 1 97 ? 12.592 -1.223 5.480 1.00 59.84 97 GLY A O 1
ATOM 724 N N . TYR A 1 98 ? 11.928 -2.406 7.275 1.00 47.12 98 TYR A N 1
ATOM 725 C CA . TYR A 1 98 ? 13.221 -3.042 7.494 1.00 47.12 98 TYR A CA 1
ATOM 726 C C . TYR A 1 98 ? 13.279 -4.353 6.709 1.00 47.12 98 TYR A C 1
ATOM 728 O O . TYR A 1 98 ? 12.767 -5.388 7.145 1.00 47.12 98 TYR A O 1
ATOM 736 N N . ASP A 1 99 ? 13.925 -4.279 5.553 1.00 47.59 99 ASP A N 1
ATOM 737 C CA . ASP A 1 99 ? 14.365 -5.426 4.775 1.00 47.59 99 ASP A CA 1
ATOM 738 C C . ASP A 1 99 ? 15.819 -5.667 5.206 1.00 47.59 99 ASP A C 1
ATOM 740 O O . ASP A 1 99 ? 16.665 -4.805 4.973 1.00 47.59 99 ASP A O 1
ATOM 744 N N . GLY A 1 100 ? 16.068 -6.750 5.952 1.00 44.28 100 GLY A N 1
ATOM 745 C CA . GLY A 1 100 ? 17.356 -7.028 6.613 1.00 44.28 100 GLY A CA 1
ATOM 746 C C . GLY A 1 100 ? 18.605 -6.864 5.752 1.00 44.28 100 GLY A C 1
ATOM 747 O O . GLY A 1 100 ? 18.545 -7.170 4.541 1.00 44.28 100 GLY A O 1
#

Organism: NCBI:txid449393

InterPro domains:
  IPR012312 Hemerythrin-like [PF01814] (2-76)

Foldseek 3Di:
DLQVVLCVVQQLVLDDCDDDLVVLSVVLNVLVVLLVVLCVQLVPDDDPVSNVVSVVVSVVSVVVSVCCVPPPRLVVSVPDPPGDVCVSCPPRCSNVVDPD

Radius of gyration: 15.18 Å; chains: 1; bounding box: 35×20×46 Å

pLDDT: mean 90.37, std 10.97, range [44.28, 98.25]

Sequence (100 aa):
MPHTLAEEQFLYPLVPSDGRGALLVSAMRDEHRRIVDLITQVDVVRRPADAGAAAYGAAVLFAAHAYKGDALLLPHIMTIPGVSLADAVEGRLALIGYDG

Secondary structure (DSSP, 8-state):
-HHHHHIIIIIGGGS-SSSHHHHHHHHHHHHHHHHHHHHHHHHH-SSHHHHHHHHHHHHHHHHHHHHHIIIIIHHHHHTSTT--HHHHHTT-GGGGT---

=== Feature glossary ===
A reading guide for the features in this record.

Start from the sequence.

  · This is the polypeptide sequence — one letter per residue, N-terminus first. Length ranges from a few dozen residues for small domains to over a thousand for large multi-domain proteins.

Fold it, and you get atomic coordinates and the backbone conformation that goes with them.

  · Structure coordinates are given as an mmCIF _atom_site loop: one row per atom with element, residue name, chain id, sequence number, and x/y/z position in Å. Only the four main-chain atoms per residue are included here; side chains are omitted to keep the record compact.

  · Backbone dihedral angles. Every residue except chain termini has a φ (preceding-C → N → Cα → C) and a ψ (N → Cα → C → next-N). They are reported in degrees following the IUPAC sign convention. Secondary structure is essentially a statement about which (φ, ψ) basin each residue occupies.

  · The SS8 string is DSSP's per-residue secondary-structure call. α-helix (H) means an i→i+4 H-bond ladder; β-strand (E) means the residue participates in a β-sheet; 3₁₀ (G) and π (I) are tighter and wider helices; T/S are turns/bends; '-' is loop.

  · SS3 is a coarse helix/strand/coil call (letters a/b/c) made by the P-SEA algorithm from inter-Cα distances and dihedrals. It is less detailed than DSSP but needs only Cα positions.

Summarize the fold with a handful of shape descriptors and a per-residue structural alphabet.

  · Radius of gyration (Rg) is the root-mean-square distance of Cα atoms from their centroid — a single number for overall size and compactness. A globular domain of N residues has Rg ≈ 2.2·N^0.38 Å; an extended or disordered ch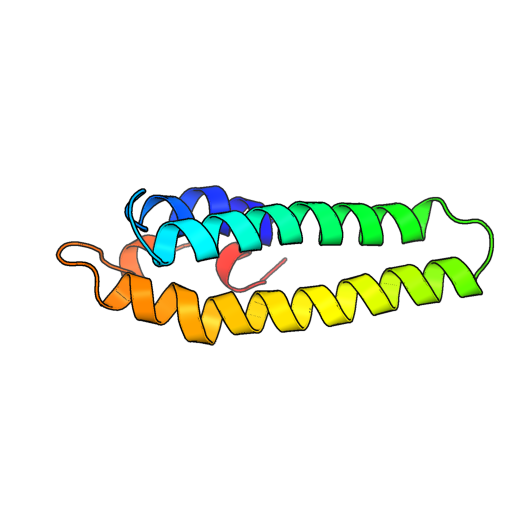ain has a much larger Rg. The Cα contact count is the number of residue pairs whose Cα atoms are within 8 Å and are more than four positions apart in sequence — a standard proxy for tertiary packing density. The bounding box is the smallest axis-aligned box enclosing all Cα atoms.

  · The Foldseek 3Di string encodes local tertiary geometry as a 20-letter alphabet — one character per residue — derived from the relative positions of nearby Cα atoms. Unlike the amino-acid sequence, 3Di is a direct function of the 3D structure, so two proteins with the same fold have similar 3Di strings even at low sequence identity.

  · Solvent-accessible surface area (SASA) is the area in Å² traced out by the centre of a 1.4 Å probe sphere (a water molecule) rolled over the protein's van der Waals surface (Shrake–Rupley / Lee–Richards construction). Buried residues have near-zero SASA; fully exposed residues can exceed 200 Å². The total SASA scales roughly with the number of surface residues.

Ask how reliable the model is.

  · pLDDT (predicted Local Distance Difference Test) is AlphaFold's per-residue confidence score, ranging from 0 to 100. Values above 90 indicate high confidence (typically well-packed cores); 70–90 is confident; 50–70 low confidence; below 50 usually means the region is disordered or the prediction is unreliable there. Alp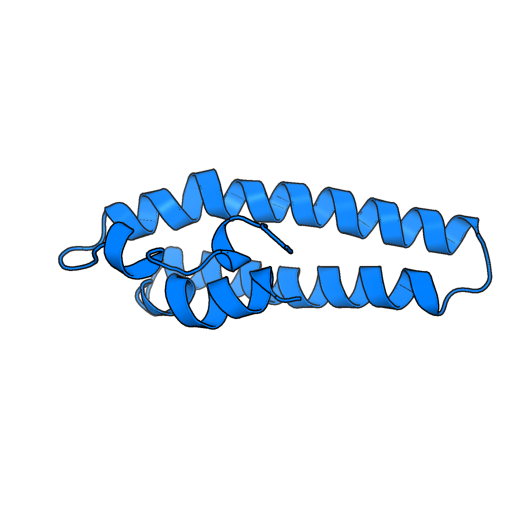haFold stores pLDDT in the mmCIF B-factor column.

  · B-factor (Debye–Waller 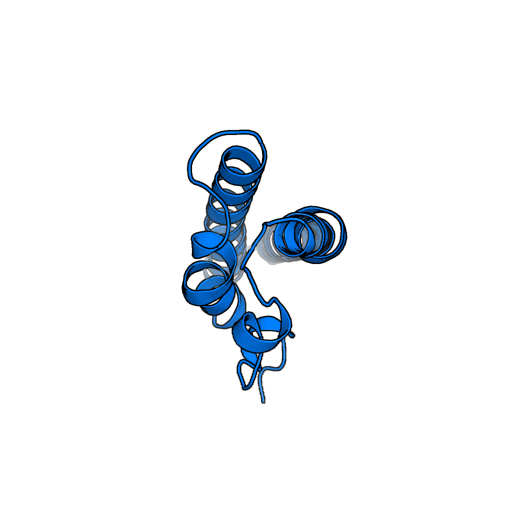factor) reflects atomic displacement in the crystal lattice. It is an experimental observable (units Å²), not a prediction; low values mean the atom is pinned down, high values mean it moves or is heterogeneous across the crystal.

  · Predicted Aligned Error (PAE) is an AlphaFold confidence matrix: entry (i, j) is the expected error in the position of residue j, in ångströms, when the prediction is superimposed on the true structure at residue i. Low PAE within a block of residues means that block is internally rigid and well-predicted; high PAE between two blocks means their relative placement is uncertain even if each block individually is confident.

Place it in context: what it resembles, what it is annotated as, and how it looks.

  · Nearest PDB neighbors are the top structural matches found by Foldseek when searching this structure against the entire Protein Data Bank. Each hit reports a TM-score (0 to 1; >0.5 almost always implies the same fold) and an E-value. These are *structural* homologs — they may share no detectable sequence similarity.

  · Functional annotations link the protein to curated databases. InterPro entries identify conserved domains and families by matching the sequence against member-database signatures (Pfam, PROSITE, CDD, …). Gene Ontology (GO) terms describe molecular function, biological process, and cellular component in a controlled vocabulary. CATH places the structure in a hierarchical fold classification (Class/Architecture/Topology/Homologous-superfamily). The organism is the source species.

  · Three diagnostic plots accompany the record. The Cα contact map visualizes the tertiary structure as a 2D adjacency matrix (8 Å cutoff, sequence-local contacts suppressed). The Ramachandran plot shows the distribution of backbone (φ, ψ) torsions, with points in the α and β basins reflecting secondary structure content. The PAE plot shows AlphaFold's inter-residue confidence as a color matrix.

  · Six rendered views show the 3D structure from the faces of a cube — i.e. along ±x, ±y, ±z. Rendering representation is drawn randomly per protein from cartoon (secondary-structure ribbons), sticks (backbone bonds), or molecular surface; coloring is either N→C rainbow (blue at the N-terminus through red at the C-terminus) or one color per chain.